Protein AF-A0A3D1R0Y5-F1 (afdb_monomer)

Mean predicted aligned error: 3.62 Å

Foldseek 3Di:
DVVLVVVCVVLLVVLVVLLVVLQVLQCVQQVDPDPVRSVVGPDDCVRNVSSVVSNVSNVCLVVCHPPNVVSD

Structure (mmCIF, N/CA/C/O backbone):
data_AF-A0A3D1R0Y5-F1
#
_entry.id   AF-A0A3D1R0Y5-F1
#
loop_
_atom_site.group_PDB
_atom_site.id
_atom_site.type_symbol
_atom_site.label_atom_id
_atom_site.label_alt_id
_atom_site.label_comp_id
_atom_site.label_asym_id
_atom_site.label_entity_id
_atom_site.label_seq_id
_atom_site.pdbx_PDB_ins_code
_atom_site.Cartn_x
_atom_site.Cartn_y
_atom_site.Cartn_z
_atom_site.occupancy
_atom_site.B_iso_or_equiv
_atom_site.auth_seq_id
_atom_site.auth_comp_id
_atom_site.auth_asym_id
_atom_site.auth_atom_id
_atom_site.pdbx_PDB_model_num
ATOM 1 N N . ALA A 1 1 ? -16.926 8.876 21.261 1.00 81.69 1 ALA A N 1
ATOM 2 C CA . ALA A 1 1 ? -17.114 9.274 19.847 1.00 81.69 1 ALA A CA 1
ATOM 3 C C . ALA A 1 1 ? -15.888 10.003 19.293 1.00 81.69 1 ALA A C 1
ATOM 5 O O . ALA A 1 1 ? -15.255 9.471 18.393 1.00 81.69 1 ALA A O 1
ATOM 6 N N . THR A 1 2 ? -15.497 11.155 19.852 1.00 94.44 2 THR A N 1
ATOM 7 C CA . THR A 1 2 ? -14.370 11.974 19.352 1.00 94.44 2 THR A CA 1
ATOM 8 C C . THR A 1 2 ? -13.034 11.234 19.298 1.00 94.44 2 THR A C 1
ATOM 10 O O . THR A 1 2 ? -12.348 11.283 18.286 1.00 94.44 2 THR A O 1
ATOM 13 N N . GLU A 1 3 ? -12.682 10.497 20.353 1.00 95.81 3 GLU A N 1
ATOM 14 C CA . GLU A 1 3 ? -11.423 9.743 20.401 1.00 95.81 3 GLU A CA 1
ATOM 15 C C . GLU A 1 3 ? -11.351 8.652 19.320 1.00 95.81 3 GLU A C 1
ATOM 17 O O . GLU A 1 3 ? -10.348 8.532 18.623 1.00 95.81 3 GLU A O 1
ATOM 22 N N . ALA A 1 4 ? -12.429 7.885 19.139 1.00 94.75 4 ALA A N 1
ATOM 23 C CA . ALA A 1 4 ? -12.500 6.838 18.121 1.00 94.75 4 ALA A CA 1
ATOM 24 C C . ALA A 1 4 ? -12.420 7.419 16.699 1.00 94.75 4 ALA A C 1
ATOM 26 O O . ALA A 1 4 ? -11.672 6.909 15.867 1.00 94.75 4 ALA A O 1
ATOM 27 N N . ALA A 1 5 ? -13.122 8.529 16.443 1.00 95.31 5 ALA A N 1
ATOM 28 C CA . ALA A 1 5 ? -13.050 9.235 15.166 1.00 95.31 5 ALA A CA 1
ATOM 29 C C . ALA A 1 5 ? -11.631 9.751 14.876 1.00 95.31 5 ALA A C 1
ATOM 31 O O . ALA A 1 5 ? -11.141 9.605 13.758 1.00 95.31 5 ALA A O 1
ATOM 32 N N . LEU A 1 6 ? -10.947 10.296 15.888 1.00 96.69 6 LEU A N 1
ATOM 33 C CA . LEU A 1 6 ? -9.566 10.756 15.758 1.00 96.69 6 LEU A CA 1
ATOM 34 C C . LEU A 1 6 ? -8.606 9.596 15.454 1.00 96.69 6 LEU A C 1
ATOM 36 O O . LEU A 1 6 ? -7.762 9.724 14.569 1.00 96.69 6 LEU A O 1
ATOM 40 N N . LYS A 1 7 ? -8.751 8.450 16.133 1.00 94.56 7 LYS A N 1
ATOM 41 C CA . LYS A 1 7 ? -7.941 7.248 15.864 1.00 94.56 7 LYS A CA 1
ATOM 42 C C . LYS A 1 7 ? -8.142 6.741 14.439 1.00 94.56 7 LYS A C 1
ATOM 44 O O . LYS A 1 7 ? -7.158 6.509 13.739 1.00 94.56 7 LYS A O 1
ATOM 49 N N . TYR A 1 8 ? -9.396 6.625 13.997 1.00 95.31 8 TYR A N 1
ATOM 50 C CA . TYR A 1 8 ? -9.718 6.214 12.630 1.00 95.31 8 TYR A CA 1
ATOM 51 C C . TYR A 1 8 ? -9.124 7.178 11.598 1.00 95.31 8 TYR A C 1
ATOM 53 O O . TYR A 1 8 ? -8.503 6.742 10.632 1.00 95.31 8 TYR A O 1
ATOM 61 N N . PHE A 1 9 ? -9.251 8.486 11.832 1.00 96.31 9 PHE A N 1
ATOM 62 C CA . PHE A 1 9 ? -8.682 9.501 10.952 1.00 96.31 9 PHE A CA 1
ATOM 63 C C . PHE A 1 9 ? -7.157 9.383 10.842 1.00 96.31 9 PHE A C 1
ATOM 65 O O . PHE A 1 9 ? -6.633 9.332 9.732 1.00 96.31 9 PHE A O 1
ATOM 72 N N . LEU A 1 10 ? -6.443 9.299 11.969 1.00 97.06 10 LEU A N 1
ATOM 73 C CA . LEU A 1 10 ? -4.979 9.212 11.978 1.00 97.06 10 LEU A CA 1
ATOM 74 C C . LEU A 1 10 ? -4.478 7.932 11.301 1.00 97.06 10 LEU A C 1
ATOM 76 O O . LEU A 1 10 ? -3.588 7.987 10.451 1.00 97.06 10 LEU A O 1
ATOM 80 N N . LEU A 1 11 ? -5.072 6.786 11.641 1.00 96.31 11 LEU A N 1
ATOM 81 C CA . LEU A 1 11 ? -4.706 5.500 11.050 1.00 96.31 11 LEU A CA 1
ATOM 82 C C . LEU A 1 11 ? -5.044 5.449 9.551 1.00 96.31 11 LEU A C 1
ATOM 84 O O . LEU A 1 11 ? -4.245 4.953 8.755 1.00 96.31 11 LEU A O 1
ATOM 88 N N . GLY A 1 12 ? -6.183 6.019 9.152 1.00 96.31 12 GLY A N 1
ATOM 89 C CA . GLY A 1 12 ? -6.592 6.117 7.752 1.00 96.31 12 GLY A CA 1
ATOM 90 C C . GLY A 1 12 ? -5.702 7.050 6.934 1.00 96.31 12 GLY A C 1
ATOM 91 O O . GLY A 1 12 ? -5.332 6.712 5.807 1.00 96.31 12 GLY A O 1
ATOM 92 N N . ALA A 1 13 ? -5.299 8.189 7.501 1.00 97.44 13 ALA A N 1
ATOM 93 C CA . ALA A 1 13 ? -4.357 9.108 6.869 1.00 97.44 13 ALA A CA 1
ATOM 94 C C . ALA A 1 13 ? -2.981 8.452 6.682 1.00 97.44 13 ALA A C 1
ATOM 96 O O . ALA A 1 13 ? -2.406 8.531 5.596 1.00 97.44 13 ALA A O 1
ATOM 97 N N . PHE A 1 14 ? -2.487 7.737 7.697 1.00 96.94 14 PHE A N 1
ATOM 98 C CA . PHE A 1 14 ? -1.227 6.999 7.616 1.00 96.94 14 PHE A CA 1
ATOM 99 C C . PHE A 1 14 ? -1.270 5.892 6.550 1.00 96.94 14 PHE A C 1
ATOM 101 O O . PHE A 1 14 ? -0.382 5.811 5.701 1.00 96.94 14 PHE A O 1
ATOM 108 N N . SER A 1 15 ? -2.336 5.088 6.533 1.00 97.38 15 SER A N 1
ATOM 109 C CA . SER A 1 15 ? -2.547 4.057 5.510 1.00 97.38 15 SER A CA 1
ATOM 110 C C . SER A 1 15 ? -2.603 4.648 4.094 1.00 97.38 15 SER A C 1
ATOM 112 O O . SER A 1 15 ? -1.962 4.137 3.173 1.00 97.38 15 SER A O 1
ATOM 114 N N . SER A 1 16 ? -3.303 5.774 3.930 1.00 97.62 16 SER A N 1
ATOM 115 C CA . SER A 1 16 ? -3.405 6.477 2.646 1.00 97.62 16 SER A CA 1
ATOM 116 C C . SER A 1 16 ? -2.053 7.019 2.178 1.00 97.62 16 SER A C 1
ATOM 118 O O . SER A 1 16 ? -1.744 6.933 0.991 1.00 97.62 16 SER A O 1
ATOM 120 N N . ALA A 1 17 ? -1.224 7.533 3.091 1.00 98.38 17 ALA A N 1
ATOM 121 C CA . ALA A 1 17 ? 0.123 7.998 2.768 1.00 98.38 17 ALA A CA 1
ATOM 122 C C . ALA A 1 17 ? 1.019 6.855 2.260 1.00 98.38 17 ALA A C 1
ATOM 124 O O . ALA A 1 17 ? 1.696 7.018 1.246 1.00 98.38 17 ALA A O 1
ATOM 125 N N . LEU A 1 18 ? 0.977 5.684 2.908 1.00 98.06 18 LEU A N 1
ATOM 126 C CA . LEU A 1 18 ? 1.719 4.500 2.457 1.00 98.06 18 LEU A CA 1
ATOM 127 C C . LEU A 1 18 ? 1.238 4.016 1.085 1.00 98.06 18 LEU A C 1
ATOM 129 O O . LEU A 1 18 ? 2.059 3.781 0.200 1.00 98.06 18 LEU A O 1
ATOM 133 N N . TYR A 1 19 ? -0.079 3.945 0.878 1.00 98.00 19 TYR A N 1
ATOM 134 C CA . TYR A 1 19 ? -0.661 3.599 -0.420 1.00 98.00 19 TYR A CA 1
ATOM 135 C C . TYR A 1 19 ? -0.182 4.544 -1.528 1.00 98.00 19 TYR A C 1
ATOM 137 O O . TYR A 1 19 ? 0.312 4.089 -2.561 1.00 98.00 19 TYR A O 1
ATOM 145 N N . LEU A 1 20 ? -0.284 5.859 -1.305 1.00 97.81 20 LEU A N 1
ATOM 146 C CA . LEU A 1 20 ? 0.140 6.861 -2.282 1.00 97.81 20 LEU A CA 1
ATOM 147 C C . LEU A 1 20 ? 1.641 6.787 -2.560 1.00 97.81 20 LEU A C 1
ATOM 149 O O . LEU A 1 20 ? 2.048 6.941 -3.709 1.00 97.81 20 LEU A O 1
ATOM 153 N N . TYR A 1 21 ? 2.458 6.501 -1.547 1.00 97.75 21 TYR A N 1
ATOM 154 C CA . TYR A 1 21 ? 3.892 6.308 -1.739 1.00 97.75 21 TYR A CA 1
ATOM 155 C C . TYR A 1 21 ? 4.192 5.067 -2.595 1.00 97.75 21 TYR A C 1
ATOM 157 O O . TYR A 1 21 ? 5.019 5.131 -3.503 1.00 97.75 21 TYR A O 1
ATOM 165 N N . GLY A 1 22 ? 3.465 3.964 -2.396 1.00 95.94 22 GLY A N 1
ATOM 166 C CA . GLY A 1 22 ? 3.563 2.785 -3.259 1.00 95.94 22 GLY A CA 1
ATOM 167 C C . GLY A 1 22 ? 3.155 3.064 -4.712 1.00 95.94 22 GLY A C 1
ATOM 168 O O . GLY A 1 22 ? 3.852 2.648 -5.640 1.00 95.94 22 GLY A O 1
ATOM 169 N N . VAL A 1 23 ? 2.084 3.837 -4.924 1.00 95.50 23 VAL A N 1
ATOM 170 C CA . VAL A 1 23 ? 1.678 4.300 -6.266 1.00 95.50 23 VAL A CA 1
ATOM 171 C C . VAL A 1 23 ? 2.743 5.208 -6.884 1.00 95.50 23 VAL A C 1
ATOM 173 O O . VAL A 1 23 ? 3.044 5.067 -8.067 1.00 95.50 23 VAL A O 1
ATOM 176 N N . ALA A 1 24 ? 3.357 6.097 -6.102 1.00 95.94 24 ALA A N 1
ATOM 177 C CA . ALA A 1 24 ? 4.435 6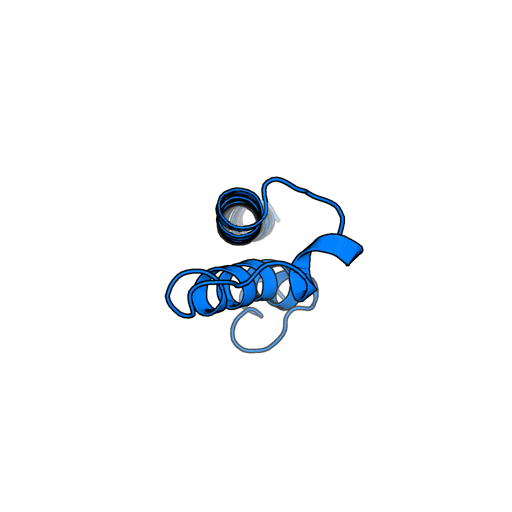.962 -6.574 1.00 95.94 24 ALA A CA 1
ATOM 178 C C . ALA A 1 24 ? 5.673 6.161 -7.008 1.00 95.94 24 ALA A C 1
ATOM 180 O O . ALA A 1 24 ? 6.272 6.484 -8.031 1.00 95.94 24 ALA A O 1
ATOM 181 N N . LEU A 1 25 ? 6.027 5.089 -6.289 1.00 93.88 25 LEU A N 1
ATOM 182 C CA . LEU A 1 25 ? 7.107 4.177 -6.685 1.00 93.88 25 LEU A CA 1
ATOM 183 C C . LEU A 1 25 ? 6.779 3.428 -7.984 1.00 93.88 25 LEU A C 1
ATOM 185 O O . LEU A 1 25 ? 7.625 3.345 -8.875 1.00 93.88 25 LEU A O 1
ATOM 189 N N . ALA A 1 26 ? 5.549 2.925 -8.119 1.00 92.31 26 ALA A N 1
ATOM 190 C CA . ALA A 1 26 ? 5.095 2.275 -9.348 1.00 92.31 26 ALA A CA 1
ATOM 191 C C . ALA A 1 26 ? 5.109 3.247 -10.541 1.00 92.31 26 ALA A C 1
ATOM 193 O O . ALA A 1 26 ? 5.589 2.905 -11.623 1.00 92.31 26 ALA A O 1
ATOM 194 N N . TYR A 1 27 ? 4.657 4.485 -10.334 1.00 93.56 27 TYR A N 1
ATOM 195 C CA . TYR A 1 27 ? 4.718 5.538 -11.341 1.00 93.56 27 TYR A CA 1
ATOM 196 C C . TYR A 1 27 ? 6.163 5.914 -11.688 1.00 93.56 27 TYR A C 1
ATOM 198 O O . TYR A 1 27 ? 6.498 6.012 -12.861 1.00 93.56 27 TYR A O 1
ATOM 206 N N . GLY A 1 28 ? 7.050 6.057 -10.701 1.00 91.12 28 GLY A N 1
ATOM 207 C CA . GLY A 1 28 ? 8.464 6.365 -10.932 1.00 91.12 28 GLY A CA 1
ATOM 208 C C . GLY A 1 28 ? 9.191 5.299 -11.756 1.00 91.12 28 GLY A C 1
ATOM 209 O O . GLY A 1 28 ? 10.123 5.621 -12.486 1.00 91.12 28 GLY A O 1
ATOM 210 N N . ALA A 1 29 ? 8.745 4.043 -11.678 1.00 88.69 29 ALA A N 1
ATOM 211 C CA . ALA A 1 29 ? 9.317 2.947 -12.452 1.00 88.69 29 ALA A CA 1
ATOM 212 C C . ALA A 1 29 ? 8.690 2.763 -13.846 1.00 88.69 29 ALA A C 1
ATOM 214 O O . ALA A 1 29 ? 9.352 2.240 -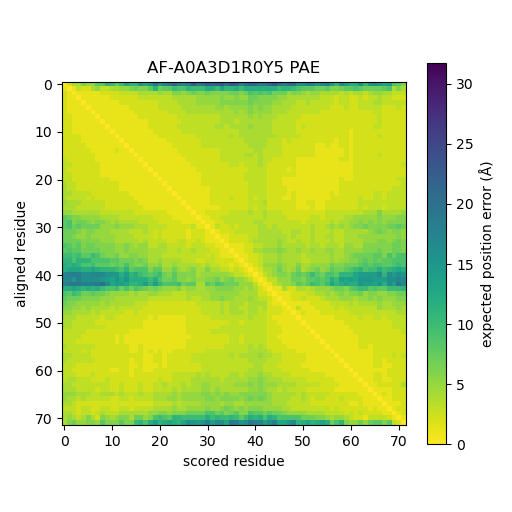14.739 1.00 88.69 29 ALA A O 1
ATOM 215 N N . THR A 1 30 ? 7.426 3.155 -14.040 1.00 90.12 30 THR A N 1
ATOM 216 C CA . THR A 1 30 ? 6.670 2.894 -15.284 1.00 90.12 30 THR A CA 1
ATOM 217 C C . THR A 1 30 ? 6.382 4.140 -16.120 1.00 90.12 30 THR A C 1
ATOM 219 O O . THR A 1 30 ? 6.095 4.027 -17.307 1.00 90.12 30 THR A O 1
ATOM 222 N N . GLY A 1 31 ? 6.416 5.329 -15.516 1.00 90.75 31 GLY A N 1
ATOM 223 C CA . GLY A 1 31 ? 5.988 6.590 -16.126 1.00 90.75 31 GLY A CA 1
ATOM 224 C C . GLY A 1 31 ? 4.485 6.672 -16.420 1.00 90.75 31 GLY A C 1
ATOM 225 O O . GLY A 1 31 ? 4.050 7.598 -17.100 1.00 90.75 31 GLY A O 1
ATOM 226 N N . SER A 1 32 ? 3.683 5.717 -15.941 1.00 90.38 32 SER A N 1
ATOM 227 C CA . SER A 1 32 ? 2.262 5.603 -16.270 1.00 90.38 32 SER A CA 1
ATOM 228 C C . SER A 1 32 ? 1.428 5.262 -15.041 1.00 90.38 32 SER A C 1
ATOM 230 O O . SER A 1 32 ? 1.871 4.582 -14.120 1.00 90.38 32 SER A O 1
ATOM 232 N N . THR A 1 33 ? 0.185 5.733 -15.027 1.00 91.25 33 THR A N 1
ATOM 233 C CA . THR A 1 33 ? -0.839 5.343 -14.044 1.00 91.25 33 THR A CA 1
ATOM 234 C C . THR A 1 33 ? -1.794 4.286 -14.598 1.00 91.25 33 THR A C 1
ATOM 236 O O . THR A 1 33 ? -2.699 3.832 -13.897 1.00 91.25 33 THR A O 1
ATOM 239 N N . GLN A 1 34 ? -1.612 3.876 -15.858 1.00 91.88 34 GLN A N 1
ATOM 240 C CA . GLN A 1 34 ? -2.425 2.838 -16.477 1.00 91.88 34 GLN A CA 1
ATOM 241 C C . GLN A 1 34 ? -2.008 1.464 -15.954 1.00 91.88 34 GLN A C 1
ATOM 243 O O . GLN A 1 34 ? -0.872 1.031 -16.136 1.00 91.88 34 GLN A O 1
ATOM 248 N N . LEU A 1 35 ? -2.955 0.732 -15.365 1.00 87.00 35 LEU A N 1
ATOM 249 C CA . LEU A 1 35 ? -2.693 -0.595 -14.797 1.00 87.00 35 LEU A CA 1
ATOM 250 C C . LEU A 1 35 ? -2.185 -1.603 -15.838 1.00 87.00 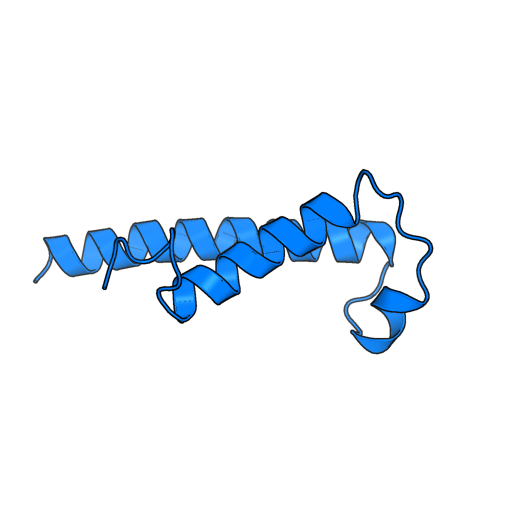35 LEU A C 1
ATOM 252 O O . LEU A 1 35 ? -1.404 -2.485 -15.500 1.00 87.00 35 LEU A O 1
ATOM 256 N N . ALA A 1 36 ? -2.584 -1.450 -17.104 1.00 88.69 36 ALA A N 1
ATOM 257 C CA . ALA A 1 36 ? -2.128 -2.295 -18.208 1.00 88.69 36 ALA A CA 1
ATOM 258 C C . ALA A 1 36 ? -0.632 -2.126 -18.539 1.00 88.69 36 ALA A C 1
ATOM 260 O O . ALA A 1 36 ? -0.047 -3.003 -19.174 1.00 88.69 36 ALA A O 1
ATOM 261 N N . GLU A 1 37 ? -0.012 -1.022 -18.113 1.00 85.62 37 GLU A N 1
ATOM 262 C CA . GLU A 1 37 ? 1.411 -0.739 -18.334 1.00 85.62 37 GLU A CA 1
ATOM 263 C C . GLU A 1 37 ? 2.297 -1.290 -17.204 1.00 85.62 37 GLU A C 1
ATOM 265 O O . GLU A 1 37 ? 3.479 -1.548 -17.423 1.00 85.62 37 GLU A O 1
ATOM 270 N N . LEU A 1 38 ? 1.732 -1.560 -16.018 1.00 82.19 38 LEU A N 1
ATOM 271 C CA . LEU A 1 38 ? 2.487 -2.065 -14.862 1.00 82.19 38 LEU A CA 1
ATOM 272 C C . LEU A 1 38 ? 3.223 -3.393 -15.127 1.00 82.19 38 LEU A C 1
ATOM 274 O O . LEU A 1 38 ? 4.398 -3.474 -14.774 1.00 82.19 38 LEU A O 1
ATOM 278 N N . PRO A 1 39 ? 2.615 -4.422 -15.758 1.00 81.88 39 PRO A N 1
ATOM 279 C CA . PRO A 1 39 ? 3.298 -5.691 -16.023 1.00 81.88 39 PRO A CA 1
ATOM 280 C C . PRO A 1 39 ? 4.307 -5.610 -17.173 1.00 81.88 39 PRO A C 1
ATOM 282 O O . PRO A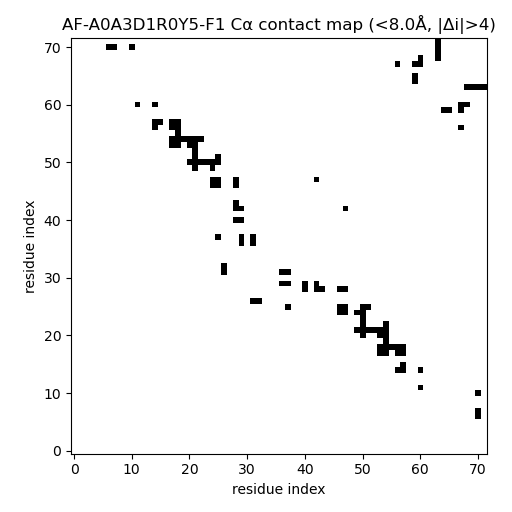 1 39 ? 5.151 -6.491 -17.308 1.00 81.88 39 PRO A O 1
ATOM 285 N N . LYS A 1 40 ? 4.187 -4.590 -18.034 1.00 80.25 40 LYS A N 1
ATOM 286 C CA . LYS A 1 40 ? 5.071 -4.389 -19.190 1.00 80.25 40 LYS A CA 1
ATOM 287 C C . LYS A 1 40 ? 6.374 -3.699 -18.796 1.00 80.25 40 LYS A C 1
ATOM 289 O O . LYS A 1 40 ? 7.370 -3.825 -19.503 1.00 80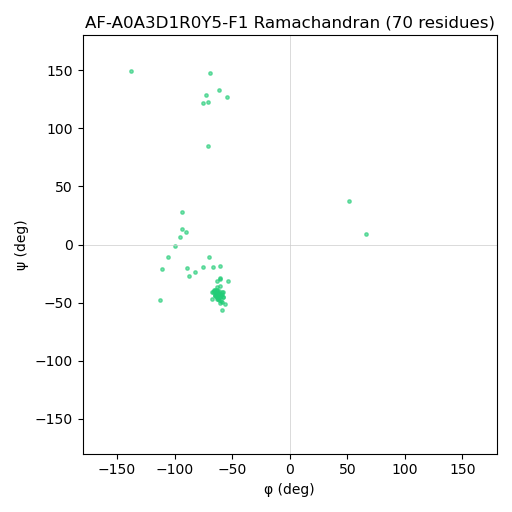.25 40 LYS A O 1
ATOM 294 N N . ALA A 1 41 ? 6.365 -2.963 -17.688 1.00 77.56 41 ALA A N 1
ATOM 295 C CA . ALA A 1 41 ? 7.558 -2.338 -17.158 1.00 77.56 41 ALA A CA 1
ATOM 296 C C . ALA A 1 41 ? 8.477 -3.392 -16.528 1.00 77.56 41 ALA A C 1
ATOM 298 O O . ALA A 1 41 ? 8.067 -4.161 -15.657 1.00 77.56 41 ALA A O 1
ATOM 299 N N . THR A 1 42 ? 9.751 -3.391 -16.920 1.00 74.19 42 THR A N 1
ATOM 300 C CA . THR A 1 42 ? 10.791 -4.155 -16.224 1.00 74.19 42 THR A CA 1
ATOM 301 C C . THR A 1 42 ? 11.065 -3.491 -14.879 1.00 74.19 42 THR A C 1
ATOM 303 O O . THR A 1 42 ? 11.950 -2.645 -14.745 1.00 7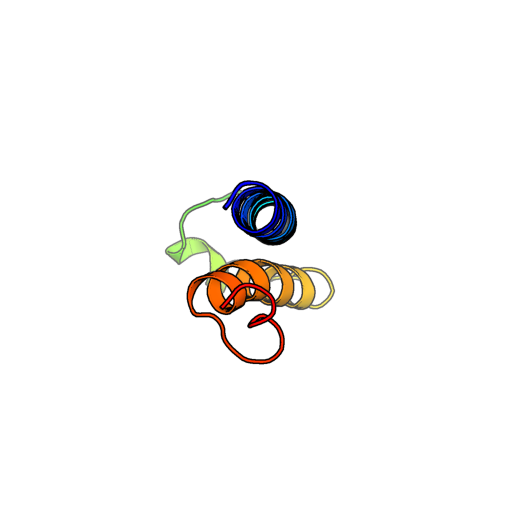4.19 42 THR A O 1
ATOM 306 N N . LEU A 1 43 ? 10.264 -3.838 -13.874 1.00 75.69 43 LEU A N 1
ATOM 307 C CA . LEU A 1 43 ? 10.423 -3.297 -12.534 1.00 75.69 43 LEU A CA 1
ATOM 308 C C . LEU A 1 43 ? 11.679 -3.886 -11.894 1.00 75.69 43 LEU A C 1
ATOM 310 O O . LEU A 1 43 ? 11.801 -5.098 -11.720 1.00 75.69 43 LEU A O 1
ATOM 314 N N . ASN A 1 44 ? 12.599 -3.011 -11.489 1.00 84.31 44 ASN A N 1
ATOM 315 C CA . ASN A 1 44 ? 13.675 -3.396 -10.588 1.00 84.31 44 ASN A CA 1
ATOM 316 C C . ASN A 1 44 ? 13.043 -4.030 -9.326 1.00 84.31 44 ASN A C 1
ATOM 318 O O . ASN A 1 44 ? 12.185 -3.381 -8.717 1.00 84.31 44 ASN A O 1
ATOM 322 N N . PRO A 1 45 ? 13.434 -5.250 -8.906 1.00 87.06 45 PRO A N 1
ATOM 323 C CA . PRO A 1 45 ? 12.870 -5.907 -7.722 1.00 87.06 45 PRO A CA 1
ATOM 324 C C . PRO A 1 45 ? 12.925 -5.048 -6.451 1.00 87.06 45 PRO A C 1
ATOM 326 O O . PRO A 1 45 ? 12.009 -5.101 -5.630 1.00 87.06 45 PRO A O 1
ATOM 329 N N . TRP A 1 46 ? 13.950 -4.197 -6.333 1.00 89.31 46 TRP A N 1
ATOM 330 C CA . TRP A 1 46 ? 14.132 -3.251 -5.229 1.00 89.31 46 TRP A CA 1
ATOM 331 C C . TRP A 1 46 ? 13.131 -2.085 -5.229 1.00 89.31 46 TRP A C 1
ATOM 333 O O . TRP A 1 46 ? 13.045 -1.362 -4.244 1.00 89.31 46 TRP A O 1
ATOM 343 N N . ILE A 1 47 ? 12.365 -1.903 -6.309 1.00 90.38 47 ILE A N 1
ATOM 344 C CA . ILE A 1 47 ? 11.308 -0.888 -6.438 1.00 90.38 47 ILE A CA 1
ATOM 345 C C . ILE A 1 47 ? 9.933 -1.560 -6.506 1.00 90.38 47 ILE A C 1
ATOM 347 O O . ILE A 1 47 ? 9.024 -1.179 -5.771 1.00 90.38 47 ILE A O 1
ATOM 351 N N . GLY A 1 48 ? 9.784 -2.588 -7.348 1.00 91.06 48 GLY A N 1
ATOM 352 C CA . GLY A 1 48 ? 8.508 -3.269 -7.573 1.00 91.06 48 GLY A CA 1
ATOM 353 C C . GLY A 1 48 ? 7.966 -3.965 -6.323 1.00 91.06 48 GLY A C 1
ATOM 354 O O . GLY A 1 48 ? 6.786 -3.817 -6.007 1.00 91.06 48 GLY A O 1
ATOM 355 N N . GLY A 1 49 ? 8.828 -4.661 -5.573 1.00 92.38 49 GLY A N 1
ATOM 356 C CA . GLY A 1 49 ? 8.441 -5.313 -4.317 1.00 92.38 49 GLY A CA 1
ATOM 357 C C . GLY A 1 49 ? 7.891 -4.315 -3.288 1.00 92.38 49 GLY A C 1
ATOM 358 O O . GLY A 1 49 ? 6.743 -4.462 -2.861 1.00 92.38 49 GLY A O 1
ATOM 359 N N . PRO A 1 50 ? 8.653 -3.262 -2.930 1.00 95.25 50 PRO A N 1
ATOM 360 C CA . PRO A 1 50 ? 8.173 -2.211 -2.035 1.00 95.25 50 PRO A CA 1
ATOM 361 C C . PRO A 1 50 ? 6.916 -1.492 -2.534 1.00 95.25 50 PRO A C 1
ATOM 363 O O . PRO A 1 50 ? 6.014 -1.248 -1.734 1.00 95.25 50 PRO A O 1
ATOM 366 N N . ALA A 1 51 ? 6.811 -1.195 -3.835 1.00 94.56 51 ALA A N 1
ATOM 367 C CA . ALA A 1 51 ? 5.631 -0.548 -4.410 1.00 94.56 51 ALA A CA 1
ATOM 368 C C . ALA A 1 51 ? 4.358 -1.373 -4.169 1.00 94.56 51 ALA A C 1
ATOM 370 O O . ALA A 1 51 ? 3.372 -0.856 -3.641 1.00 94.56 51 ALA A O 1
ATOM 371 N N . ILE A 1 52 ? 4.398 -2.673 -4.481 1.00 93.69 52 ILE A N 1
ATOM 372 C CA . ILE A 1 52 ? 3.265 -3.586 -4.276 1.00 93.69 52 ILE A CA 1
ATOM 373 C C . ILE A 1 52 ? 2.948 -3.736 -2.785 1.00 93.69 52 ILE A C 1
ATOM 375 O O . ILE A 1 52 ? 1.777 -3.687 -2.404 1.00 93.69 52 ILE A O 1
ATOM 379 N N . ALA A 1 53 ? 3.967 -3.883 -1.934 1.00 96.12 53 ALA A N 1
ATOM 380 C CA . ALA A 1 53 ? 3.778 -4.012 -0.492 1.00 96.12 53 ALA A CA 1
ATOM 381 C C . ALA A 1 53 ? 3.066 -2.783 0.099 1.00 96.12 53 ALA A C 1
ATOM 383 O O . ALA A 1 53 ? 2.066 -2.925 0.801 1.00 96.12 53 ALA A O 1
ATOM 384 N N . LEU A 1 54 ? 3.526 -1.578 -0.241 1.00 97.31 54 LEU A N 1
ATOM 385 C CA . LEU A 1 54 ? 2.960 -0.315 0.235 1.00 97.31 54 LEU A CA 1
ATOM 386 C C . LEU A 1 54 ? 1.541 -0.060 -0.291 1.00 97.31 54 LEU A C 1
ATOM 388 O O . LEU A 1 54 ? 0.669 0.354 0.473 1.00 97.31 54 LEU A O 1
ATOM 392 N N . ILE A 1 55 ? 1.279 -0.371 -1.565 1.00 96.56 55 ILE A N 1
ATOM 393 C CA . ILE A 1 55 ? -0.077 -0.333 -2.136 1.00 96.56 55 ILE A CA 1
ATOM 394 C C . ILE A 1 55 ? -1.002 -1.291 -1.369 1.00 96.56 55 ILE A C 1
ATOM 396 O O . ILE A 1 55 ? -2.125 -0.929 -1.011 1.00 96.56 55 ILE A O 1
ATOM 400 N N . SER A 1 56 ? -0.519 -2.496 -1.059 1.00 96.75 56 SER A N 1
ATOM 401 C CA . SER A 1 56 ? -1.296 -3.522 -0.351 1.00 96.75 56 SER A CA 1
ATOM 402 C C . SER A 1 56 ? -1.697 -3.095 1.064 1.00 96.75 56 SER A C 1
ATOM 404 O O . SER A 1 56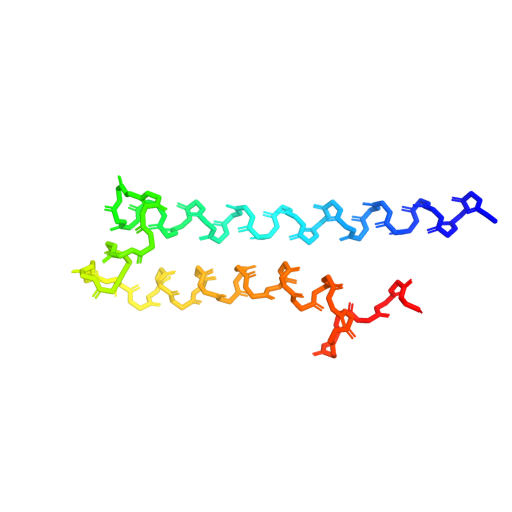 ? -2.786 -3.456 1.506 1.00 96.75 56 SER A O 1
ATOM 406 N N . VAL A 1 57 ? -0.893 -2.273 1.754 1.00 97.06 57 VAL A N 1
ATOM 407 C CA . VAL A 1 57 ? -1.245 -1.719 3.080 1.00 97.06 57 VAL A CA 1
ATOM 408 C C . VAL A 1 57 ? -2.544 -0.908 3.033 1.00 97.06 57 VAL A C 1
ATOM 410 O O .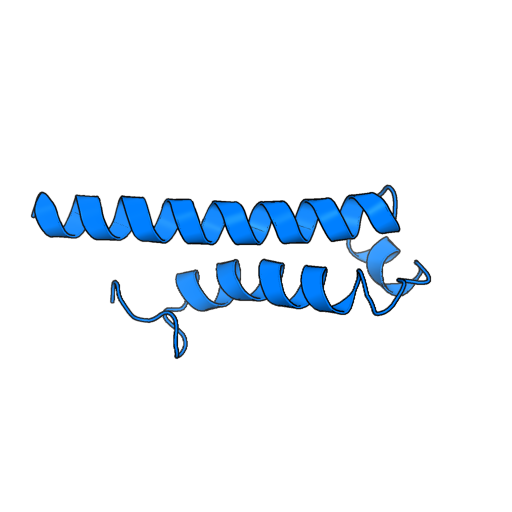 VAL A 1 57 ? -3.383 -1.042 3.925 1.00 97.06 57 VAL A O 1
ATOM 413 N N . GLY A 1 58 ? -2.745 -0.102 1.986 1.00 95.94 58 GLY A N 1
ATOM 414 C CA . GLY A 1 58 ? -3.972 0.680 1.796 1.00 95.94 58 GLY A CA 1
ATOM 415 C C . GLY A 1 58 ? -5.220 -0.194 1.686 1.00 95.94 58 GLY A C 1
ATOM 416 O O . GLY A 1 58 ? -6.244 0.063 2.325 1.00 95.94 58 GLY A O 1
ATOM 417 N N . PHE A 1 59 ? -5.120 -1.265 0.898 1.00 96.38 59 PHE A N 1
ATOM 418 C CA . PHE A 1 59 ? -6.203 -2.230 0.731 1.00 96.38 59 PHE A CA 1
ATOM 419 C C . PHE A 1 59 ? -6.465 -3.019 2.014 1.00 96.38 59 PHE A C 1
ATOM 421 O O . PHE A 1 59 ? -7.613 -3.109 2.444 1.00 96.38 59 PHE A O 1
ATOM 428 N N . ALA A 1 60 ? -5.410 -3.532 2.651 1.00 97.06 60 ALA A N 1
ATOM 429 C CA . ALA A 1 60 ? -5.507 -4.317 3.875 1.00 97.06 60 ALA A CA 1
ATOM 430 C C . ALA A 1 60 ? -6.124 -3.514 5.030 1.00 97.06 60 ALA A C 1
ATOM 432 O O . ALA A 1 60 ? -6.971 -4.039 5.751 1.00 97.06 60 ALA A O 1
ATOM 433 N N . PHE A 1 61 ? -5.775 -2.230 5.160 1.00 96.31 61 PHE A N 1
ATOM 434 C CA . PHE A 1 61 ? -6.399 -1.326 6.125 1.00 96.31 61 PHE A CA 1
ATOM 435 C C . PHE A 1 61 ? -7.898 -1.143 5.862 1.00 96.31 61 PHE A C 1
ATOM 437 O O . PHE A 1 61 ? -8.684 -1.252 6.798 1.00 96.31 61 PHE A O 1
ATOM 444 N N . LYS A 1 62 ? -8.308 -0.911 4.603 1.00 95.00 62 LYS A N 1
ATOM 445 C CA . LYS A 1 62 ? -9.724 -0.707 4.236 1.00 95.00 62 LYS A CA 1
ATOM 446 C C . LYS A 1 62 ? -10.618 -1.902 4.557 1.00 95.00 62 LYS A C 1
ATOM 448 O O . LYS A 1 62 ? -11.778 -1.699 4.899 1.00 95.00 62 LYS A O 1
ATOM 453 N N . VAL A 1 63 ? -10.100 -3.121 4.419 1.00 96.31 63 VAL A N 1
ATOM 454 C CA . VAL A 1 63 ? -10.851 -4.355 4.708 1.00 96.31 63 VAL A CA 1
ATOM 455 C C . VAL A 1 63 ? -10.603 -4.890 6.123 1.00 96.31 63 VAL A C 1
ATOM 457 O O . VAL A 1 63 ? -11.054 -5.987 6.433 1.00 96.31 63 VAL A O 1
ATOM 460 N N . ALA A 1 64 ? -9.870 -4.146 6.963 1.00 96.06 64 ALA A N 1
ATOM 461 C CA . ALA A 1 64 ? -9.455 -4.566 8.302 1.00 96.06 64 ALA A CA 1
ATOM 462 C C . ALA A 1 64 ? -8.772 -5.954 8.331 1.00 96.06 64 ALA A C 1
ATOM 464 O O . ALA A 1 64 ? -8.959 -6.742 9.257 1.00 96.06 64 ALA A O 1
ATOM 465 N N . ALA A 1 65 ? -7.965 -6.273 7.313 1.00 97.06 65 ALA A N 1
ATOM 466 C CA . ALA A 1 65 ? -7.206 -7.523 7.272 1.00 97.06 65 ALA A CA 1
ATOM 467 C C . ALA A 1 65 ? -6.092 -7.524 8.329 1.00 97.06 65 ALA A C 1
ATOM 469 O O . ALA A 1 65 ? -5.495 -6.486 8.601 1.00 97.06 65 ALA A O 1
ATOM 470 N N . VAL A 1 66 ? -5.748 -8.686 8.893 1.00 95.62 66 VAL A N 1
ATOM 471 C CA . VAL A 1 66 ? -4.592 -8.832 9.801 1.00 95.62 66 VAL A CA 1
ATOM 472 C C . VAL A 1 66 ? -3.299 -8.473 9.049 1.00 95.62 66 VAL A C 1
ATOM 474 O O . VAL A 1 66 ? -3.112 -8.973 7.939 1.00 95.62 66 VAL A O 1
ATOM 477 N N . PRO A 1 67 ? -2.386 -7.646 9.607 1.00 92.94 67 PRO A N 1
ATOM 478 C CA . PRO A 1 67 ? -2.366 -7.026 10.946 1.00 92.94 67 PRO A CA 1
ATOM 479 C C . PRO A 1 67 ? -2.975 -5.601 11.055 1.00 92.94 67 PRO A C 1
ATOM 481 O O . PRO A 1 67 ? -2.802 -4.938 12.071 1.00 92.94 67 PRO A O 1
ATOM 484 N N . PHE A 1 68 ? -3.709 -5.109 10.056 1.00 94.19 68 PHE A N 1
ATOM 485 C CA . PHE A 1 68 ? -4.234 -3.734 9.943 1.00 94.19 68 PHE A CA 1
ATOM 486 C C . PHE A 1 68 ? -5.673 -3.528 10.468 1.00 94.19 68 PHE A C 1
ATOM 488 O O . PHE A 1 68 ? -6.374 -2.620 10.025 1.00 94.19 68 PHE A O 1
ATOM 495 N N . HIS A 1 69 ? -6.110 -4.331 11.438 1.00 94.44 69 HIS A N 1
ATOM 496 C CA . HIS A 1 69 ? -7.464 -4.298 12.019 1.00 94.44 69 HIS A CA 1
ATOM 497 C C . HIS A 1 69 ? -7.603 -3.357 13.232 1.00 94.44 69 HIS A C 1
ATOM 499 O O . HIS A 1 69 ? -8.605 -3.394 13.929 1.00 94.44 69 HIS A O 1
ATOM 505 N N . MET A 1 70 ? -6.604 -2.508 13.505 1.00 91.19 70 MET A N 1
ATOM 506 C CA . MET A 1 70 ? -6.502 -1.703 14.739 1.00 91.19 70 MET A CA 1
ATOM 507 C C . MET A 1 70 ? -7.664 -0.721 14.982 1.00 91.19 70 MET A C 1
ATOM 509 O O . MET A 1 70 ? -7.796 -0.202 16.088 1.00 91.19 70 MET A O 1
ATOM 513 N N . TRP A 1 71 ? -8.437 -0.396 13.944 1.00 84.50 71 TRP A N 1
ATOM 514 C CA . TRP A 1 71 ? -9.542 0.567 13.995 1.00 84.50 71 TRP A CA 1
ATOM 515 C C . TRP A 1 71 ? -10.931 -0.082 13.969 1.00 84.50 71 TRP A C 1
ATOM 517 O O . TRP A 1 71 ? -11.911 0.644 14.147 1.00 84.50 71 TRP A O 1
ATOM 527 N N . ALA A 1 72 ? -11.001 -1.388 13.691 1.00 78.81 72 ALA A N 1
ATOM 528 C CA . ALA A 1 72 ? -12.238 -2.155 13.586 1.00 78.81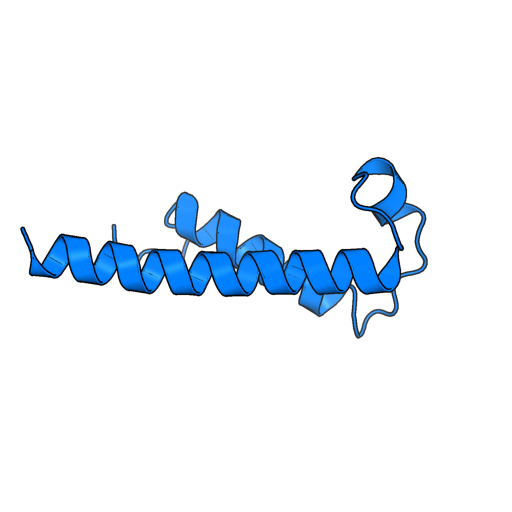 72 ALA A CA 1
ATOM 529 C C . ALA A 1 72 ? -12.797 -2.540 14.962 1.00 78.81 72 ALA A C 1
ATOM 531 O O . ALA A 1 72 ? -11.995 -2.678 15.915 1.00 78.81 72 ALA A O 1
#

pLDDT: mean 92.39, std 5.84, range [74.19, 98.38]

Solvent-accessible surface area (backbone atoms only — not comparable to full-atom values): 4010 Å² total; per-residue (Å²): 109,71,67,60,52,49,51,43,49,54,54,50,51,51,33,48,52,40,19,52,50,10,50,50,46,47,27,75,67,55,79,47,89,54,74,86,49,58,83,72,35,88,58,55,66,89,48,45,52,57,14,53,54,27,35,46,46,31,55,34,41,75,71,43,34,90,92,44,34,88,77,111

Secondary structure (DSSP, 8-state):
-HHHHHHHHHHHHHHHHHHHHHHHHHHHHHS---GGGTTTS---HHHHHHHHHHHHHHHHHHTT-TT--TT-

Radius of gyration: 14.37 Å; Cα contacts (8 Å, |Δi|>4): 63; chains: 1; bounding box: 31×21×40 Å

Nearest PDB structures (foldseek):
  7aqq-assembly1_M  TM=8.451E-01  e=2.795E-02  Arabidopsis thaliana
  7nhk-assembly1_0  TM=5.861E-01  e=9.088E+00  Enterococcus faecalis

Sequence (72 aa):
ATEAALKYFLLGAFSSALYLYGVALAYGATGSTQLAELPKATLNPWIGGPAIALISVGFAFKVAAVPFHMWA